Protein AF-A0A9C9MJB9-F1 (afdb_monomer)

Nearest PDB structures (foldseek):
  3gqq-assembly5_E  TM=4.367E-01  e=3.883E-01  Homo sapiens
  8gtz-assembly1_A  TM=4.668E-01  e=7.835E+00  Zymomonas mobilis
  5gpo-assembly1_A  TM=2.606E-01  e=2.122E+00  Pseudomonas aeruginosa

Mean predicted aligned error: 15.24 Å

Structure (mmCIF, N/CA/C/O backbone):
data_AF-A0A9C9MJB9-F1
#
_entry.id   AF-A0A9C9MJB9-F1
#
loop_
_atom_site.group_PDB
_atom_site.id
_atom_site.type_symbol
_atom_site.label_atom_id
_atom_site.label_alt_id
_atom_site.label_comp_id
_atom_site.label_asym_id
_atom_site.label_entity_id
_atom_site.label_seq_id
_atom_site.pdbx_PDB_ins_code
_atom_site.Cartn_x
_atom_site.Cartn_y
_atom_site.Cartn_z
_atom_site.occupancy
_atom_site.B_iso_or_equiv
_atom_site.auth_seq_id
_atom_site.auth_comp_id
_atom_site.auth_asym_id
_atom_site.auth_atom_id
_atom_site.pdbx_PDB_model_num
ATOM 1 N N . MET A 1 1 ? 3.124 -23.466 -9.775 1.00 37.53 1 MET A N 1
ATOM 2 C CA . MET A 1 1 ? 4.541 -23.044 -9.776 1.00 37.53 1 MET A CA 1
ATOM 3 C C . MET A 1 1 ? 4.712 -21.999 -10.875 1.00 37.53 1 MET A C 1
ATOM 5 O O . MET A 1 1 ? 4.732 -22.360 -12.044 1.00 37.53 1 MET A O 1
ATOM 9 N N . LYS A 1 2 ? 4.670 -20.703 -10.538 1.00 37.75 2 LYS A N 1
ATOM 10 C CA . LYS A 1 2 ? 4.909 -19.629 -11.516 1.00 37.75 2 LYS A CA 1
ATOM 11 C C . LYS A 1 2 ? 6.409 -19.614 -11.786 1.00 37.75 2 LYS A C 1
ATOM 13 O O . LYS A 1 2 ? 7.174 -19.191 -10.932 1.00 37.75 2 LYS A O 1
ATOM 18 N N . THR A 1 3 ? 6.837 -20.148 -12.922 1.00 45.84 3 THR A N 1
ATOM 19 C CA . THR A 1 3 ? 8.233 -20.047 -13.342 1.00 45.84 3 THR A CA 1
ATOM 20 C C . THR A 1 3 ? 8.538 -18.566 -13.549 1.00 45.84 3 THR A C 1
ATOM 22 O O . THR A 1 3 ? 7.922 -17.932 -14.407 1.00 45.84 3 THR A O 1
ATOM 25 N N . ASP A 1 4 ? 9.419 -18.006 -12.719 1.00 56.59 4 ASP A N 1
ATOM 26 C CA . ASP A 1 4 ? 9.826 -16.601 -12.773 1.00 56.59 4 ASP A CA 1
ATOM 27 C C . ASP A 1 4 ? 10.371 -16.281 -14.168 1.00 56.59 4 ASP A C 1
ATOM 29 O O . ASP A 1 4 ? 11.506 -16.625 -14.514 1.00 56.59 4 ASP A O 1
ATOM 33 N N . LYS A 1 5 ? 9.544 -15.634 -14.997 1.00 51.12 5 LYS A N 1
ATOM 34 C CA . LYS A 1 5 ? 9.889 -15.245 -16.375 1.00 51.12 5 LYS A CA 1
ATOM 35 C C . LYS A 1 5 ? 11.179 -14.416 -16.404 1.00 51.12 5 LYS A C 1
ATOM 37 O O . LYS A 1 5 ? 11.977 -14.541 -17.325 1.00 51.12 5 LYS A O 1
ATOM 42 N N . THR A 1 6 ? 11.430 -13.654 -15.347 1.00 54.72 6 THR A N 1
ATOM 43 C CA . THR A 1 6 ? 12.647 -12.880 -15.072 1.00 54.72 6 THR A CA 1
ATOM 44 C C . THR A 1 6 ? 13.903 -13.740 -14.928 1.00 54.72 6 THR A C 1
ATOM 46 O O . THR A 1 6 ? 14.958 -13.362 -15.438 1.00 54.72 6 THR A O 1
ATOM 49 N N . ASN A 1 7 ? 13.820 -14.908 -14.287 1.00 55.25 7 ASN A N 1
ATOM 50 C CA . ASN A 1 7 ? 14.960 -15.823 -14.172 1.00 55.25 7 ASN A CA 1
ATOM 51 C C . ASN A 1 7 ? 15.274 -16.496 -15.511 1.00 55.25 7 ASN A C 1
ATOM 53 O O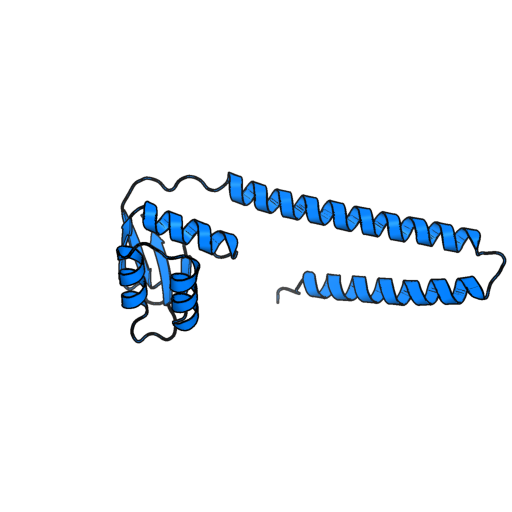 . ASN A 1 7 ? 16.444 -16.614 -15.873 1.00 55.25 7 ASN A O 1
ATOM 57 N N . ILE A 1 8 ? 14.245 -16.842 -16.289 1.00 57.00 8 ILE A N 1
ATOM 58 C CA . ILE A 1 8 ? 14.418 -17.356 -17.655 1.00 57.00 8 ILE A CA 1
ATOM 59 C C . ILE A 1 8 ? 15.091 -16.296 -18.544 1.00 57.00 8 ILE A C 1
ATOM 61 O O . ILE A 1 8 ? 16.043 -16.613 -19.252 1.00 57.00 8 ILE A O 1
ATOM 65 N N . LEU A 1 9 ? 14.682 -15.024 -18.448 1.00 51.84 9 LEU A N 1
ATOM 66 C CA . LEU A 1 9 ? 15.311 -13.922 -19.190 1.00 51.84 9 LEU A CA 1
ATOM 67 C C . LEU A 1 9 ? 16.786 -13.702 -18.818 1.00 51.84 9 LEU A C 1
ATOM 69 O O . LEU A 1 9 ? 17.617 -13.506 -19.703 1.00 51.84 9 LEU A O 1
ATOM 73 N N . LYS A 1 10 ? 17.134 -13.760 -17.526 1.00 57.31 10 LYS A N 1
ATOM 74 C CA . LYS A 1 10 ? 18.532 -13.633 -17.071 1.00 57.31 10 LYS A CA 1
ATOM 75 C C . LYS A 1 10 ? 19.407 -14.775 -17.587 1.00 57.31 10 LYS A C 1
ATOM 77 O O . LYS A 1 10 ? 20.565 -14.547 -17.931 1.00 57.31 10 LYS A O 1
ATOM 82 N N . ILE A 1 11 ? 18.860 -15.989 -17.652 1.00 62.53 11 ILE A N 1
ATOM 83 C CA . ILE A 1 11 ? 19.557 -17.150 -18.216 1.00 62.53 11 ILE A CA 1
ATOM 84 C C . ILE A 1 11 ? 19.774 -16.951 -19.718 1.00 62.53 11 ILE A C 1
ATOM 86 O O . ILE A 1 11 ? 20.902 -17.109 -20.175 1.00 62.53 11 ILE A O 1
ATOM 90 N N . ILE A 1 12 ? 18.746 -16.529 -20.462 1.00 61.94 12 ILE A N 1
ATOM 91 C CA . ILE A 1 12 ? 18.859 -16.254 -21.902 1.00 61.94 12 ILE A CA 1
ATOM 92 C C . ILE A 1 12 ? 19.932 -15.188 -22.161 1.00 61.94 12 ILE A C 1
ATOM 94 O O . ILE A 1 12 ? 20.835 -15.431 -22.950 1.00 61.94 12 ILE A O 1
ATOM 98 N N . SER A 1 13 ? 19.919 -14.069 -21.431 1.00 59.22 13 SER A N 1
ATOM 99 C CA . SER A 1 13 ? 20.926 -13.005 -21.566 1.00 59.22 13 SER A CA 1
ATOM 100 C C . SER A 1 13 ? 22.362 -13.492 -21.300 1.00 59.22 13 SER A C 1
ATOM 102 O O . SER A 1 13 ? 23.274 -13.199 -22.075 1.00 59.22 13 SER A O 1
ATOM 104 N N . ARG A 1 14 ? 22.579 -14.300 -20.250 1.00 65.69 14 ARG A N 1
ATOM 105 C CA . ARG A 1 14 ? 23.904 -14.873 -19.940 1.00 65.69 14 ARG A CA 1
ATOM 106 C C . ARG A 1 14 ? 24.379 -15.866 -20.998 1.00 65.69 14 ARG A C 1
ATOM 108 O O . ARG A 1 14 ? 25.564 -15.878 -21.325 1.00 65.69 14 ARG A O 1
ATOM 115 N N . VAL A 1 15 ? 23.472 -16.678 -21.539 1.00 62.50 15 VAL A N 1
ATOM 116 C CA . VAL A 1 15 ? 23.779 -17.624 -22.620 1.00 62.50 15 VAL A CA 1
ATOM 117 C C . VAL A 1 15 ? 24.103 -16.870 -23.913 1.00 62.50 15 VAL A C 1
ATOM 119 O O . VAL A 1 15 ? 25.100 -17.196 -24.553 1.00 62.50 15 VAL A O 1
ATOM 122 N N . SER A 1 16 ? 23.354 -15.814 -24.247 1.00 61.25 16 SER A N 1
ATOM 123 C CA . SER A 1 16 ? 23.626 -14.943 -25.400 1.00 61.25 16 SER A CA 1
ATOM 124 C C . SER A 1 16 ? 24.994 -14.262 -25.298 1.00 61.25 16 SER A C 1
ATOM 126 O O . SER A 1 16 ? 25.742 -14.233 -26.274 1.00 61.25 16 SER A O 1
ATOM 128 N N . PHE A 1 17 ? 25.372 -13.785 -24.107 1.00 62.69 17 PHE A N 1
ATOM 129 C CA . PHE A 1 17 ? 26.684 -13.174 -23.870 1.00 62.69 17 PHE A CA 1
ATOM 130 C C . PHE A 1 17 ? 27.840 -14.192 -23.919 1.00 62.69 17 PHE A C 1
ATOM 132 O O . PHE A 1 17 ? 28.917 -13.898 -24.435 1.00 62.69 17 PHE A O 1
ATOM 139 N N . GLY A 1 18 ? 27.622 -15.420 -23.438 1.00 64.88 18 GLY A N 1
ATOM 140 C CA . GLY A 1 18 ? 28.592 -16.510 -23.588 1.00 64.88 18 GLY A CA 1
ATOM 141 C C . GLY A 1 18 ? 28.807 -16.905 -25.054 1.00 64.88 18 GLY A C 1
ATOM 142 O O . GLY A 1 18 ? 29.947 -17.065 -25.492 1.00 64.88 18 GLY A O 1
ATOM 143 N N . LEU A 1 19 ? 27.722 -16.988 -25.833 1.00 63.00 19 LEU A N 1
ATOM 144 C CA . LEU A 1 19 ? 27.779 -17.249 -27.275 1.00 63.00 19 LEU A CA 1
ATOM 145 C C . LEU A 1 19 ? 28.515 -16.127 -28.025 1.00 63.00 19 LEU A C 1
ATOM 147 O O . LEU A 1 19 ? 29.293 -16.401 -28.934 1.00 63.00 19 LEU A O 1
ATOM 151 N N . PHE A 1 20 ? 28.315 -14.875 -27.610 1.00 61.59 20 PHE A N 1
ATOM 152 C CA . PHE A 1 20 ? 28.969 -13.688 -28.164 1.00 61.59 20 PHE A CA 1
ATOM 153 C C . PHE A 1 20 ? 30.498 -13.738 -28.045 1.00 61.59 20 PHE A C 1
ATOM 155 O O . PHE A 1 20 ? 31.203 -13.492 -29.026 1.00 61.59 20 PHE A O 1
ATOM 162 N N . ILE A 1 21 ? 31.027 -14.122 -26.877 1.00 64.94 21 ILE A N 1
ATOM 163 C CA . ILE A 1 21 ? 32.478 -14.286 -26.689 1.00 64.94 21 ILE A CA 1
ATOM 164 C C . ILE A 1 21 ? 33.009 -15.413 -27.584 1.00 64.94 21 ILE A C 1
ATOM 166 O O . ILE A 1 21 ? 34.057 -15.265 -28.212 1.00 64.94 21 ILE A O 1
ATOM 170 N N . LEU A 1 22 ? 32.268 -16.517 -27.702 1.00 62.66 22 LEU A N 1
ATOM 171 C CA . LEU A 1 22 ? 32.671 -17.665 -28.516 1.00 62.66 22 LEU A CA 1
ATOM 172 C C . LEU A 1 22 ? 32.729 -17.328 -30.019 1.00 62.66 22 LEU A C 1
ATOM 174 O O . LEU A 1 22 ? 33.653 -17.756 -30.715 1.00 62.66 22 LEU A O 1
ATOM 178 N N . VAL A 1 23 ? 31.785 -16.516 -30.507 1.00 63.41 23 VAL A N 1
ATOM 179 C CA . VAL A 1 23 ? 31.730 -16.000 -31.888 1.00 63.41 23 VAL A CA 1
ATOM 180 C C . VAL A 1 23 ? 32.887 -15.034 -32.176 1.00 63.41 23 VAL A C 1
ATOM 182 O O . VAL A 1 23 ? 33.518 -15.127 -33.228 1.00 63.41 23 VAL A O 1
ATOM 185 N N . LEU A 1 24 ? 33.234 -14.150 -31.234 1.00 59.09 24 LEU A N 1
ATOM 186 C CA . LEU A 1 24 ? 34.376 -13.236 -31.382 1.00 59.09 24 LEU A CA 1
ATOM 187 C C . LEU A 1 24 ? 35.717 -13.979 -31.449 1.00 59.09 24 LEU A C 1
ATOM 189 O O . LEU A 1 24 ? 36.564 -13.655 -32.284 1.00 59.09 24 LEU A O 1
ATOM 193 N N . VAL A 1 25 ? 35.899 -15.003 -30.611 1.00 64.00 25 VAL A N 1
ATOM 194 C CA . VAL A 1 25 ? 37.118 -15.829 -30.610 1.00 64.00 25 VAL A CA 1
ATOM 195 C C . VAL A 1 25 ? 37.236 -16.644 -31.904 1.00 64.00 25 VAL A C 1
ATOM 197 O O . VAL A 1 25 ? 38.328 -16.759 -32.456 1.00 64.00 25 VAL A O 1
ATOM 200 N N . SER A 1 26 ? 36.128 -17.158 -32.444 1.00 56.44 26 SER A N 1
ATOM 201 C CA . SER A 1 26 ? 36.132 -17.932 -33.698 1.00 56.44 26 SER A CA 1
ATOM 202 C C . SER A 1 26 ? 36.297 -17.062 -34.956 1.00 56.44 26 SER A C 1
ATOM 204 O O . SER A 1 26 ? 36.970 -17.483 -35.902 1.00 56.44 26 SER A O 1
ATOM 206 N N . ALA A 1 27 ? 35.811 -15.816 -34.950 1.00 56.28 27 ALA A N 1
ATOM 207 C CA . ALA A 1 27 ? 36.038 -14.840 -36.024 1.00 56.28 27 ALA A CA 1
ATOM 208 C C . ALA A 1 27 ? 37.513 -14.413 -36.177 1.00 56.28 27 ALA A C 1
ATOM 210 O O . ALA A 1 27 ? 37.946 -14.041 -37.272 1.00 56.28 27 ALA A O 1
ATOM 211 N N . ALA A 1 28 ? 38.310 -14.493 -35.106 1.00 58.59 28 ALA A N 1
ATOM 212 C CA . ALA A 1 28 ? 39.744 -14.206 -35.153 1.00 58.59 28 ALA A CA 1
ATOM 213 C C . ALA A 1 28 ? 40.550 -15.295 -35.893 1.00 58.59 28 ALA A C 1
ATOM 215 O O . ALA A 1 28 ? 41.617 -14.999 -36.433 1.00 58.59 28 ALA A O 1
ATOM 216 N N . VAL A 1 29 ? 40.029 -16.528 -35.958 1.00 59.16 29 VAL A N 1
ATOM 217 C CA . VAL A 1 29 ? 40.761 -17.722 -36.418 1.00 59.16 29 VAL A CA 1
ATOM 218 C C . VAL 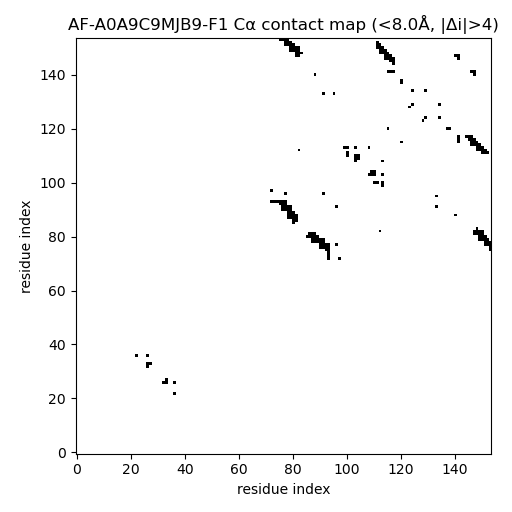A 1 29 ? 40.429 -18.113 -37.870 1.00 59.16 29 VAL A C 1
ATOM 220 O O . VAL A 1 29 ? 41.263 -18.725 -38.532 1.00 59.16 29 VAL A O 1
ATOM 223 N N . ILE A 1 30 ? 39.261 -17.73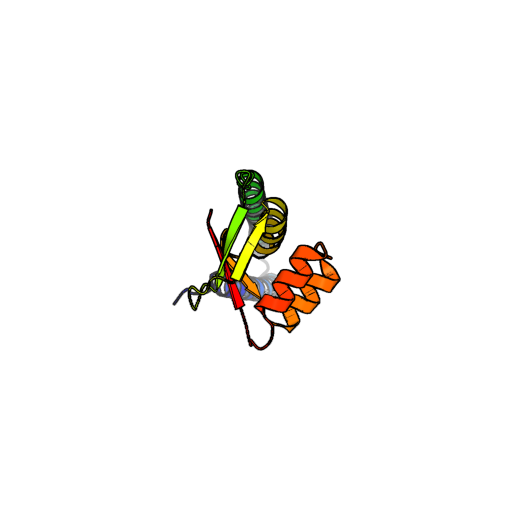1 -38.413 1.00 58.44 30 ILE A N 1
ATOM 224 C CA . ILE A 1 30 ? 38.791 -18.185 -39.741 1.00 58.44 30 ILE A CA 1
ATOM 225 C C . ILE A 1 30 ? 38.605 -16.990 -40.709 1.00 58.44 30 ILE A C 1
ATOM 227 O O . ILE A 1 30 ? 37.608 -16.272 -40.622 1.00 58.44 30 ILE A O 1
ATOM 231 N N . PRO A 1 31 ? 39.542 -16.739 -41.651 1.00 55.03 31 PRO A N 1
ATOM 232 C CA . PRO A 1 31 ? 39.552 -15.525 -42.474 1.00 55.03 31 PRO A CA 1
ATOM 233 C C . PRO A 1 31 ? 38.433 -15.356 -43.526 1.00 55.03 31 PRO A C 1
ATOM 235 O O . PRO A 1 31 ? 37.993 -14.217 -43.675 1.00 55.03 31 PRO A O 1
ATOM 238 N N . PRO A 1 32 ? 37.912 -16.382 -44.236 1.00 57.16 32 PRO A N 1
ATOM 239 C CA . PRO A 1 32 ? 36.962 -16.137 -45.331 1.00 57.16 32 PRO A CA 1
ATOM 240 C C . PRO A 1 32 ? 35.526 -15.812 -44.879 1.00 57.16 32 PRO A C 1
ATOM 242 O O . PRO A 1 32 ? 34.684 -15.532 -45.723 1.00 57.16 32 PRO A O 1
ATOM 245 N N . GLN A 1 33 ? 35.218 -15.847 -43.575 1.00 59.66 33 GLN A N 1
ATOM 246 C CA . GLN A 1 33 ? 33.855 -15.627 -43.054 1.00 59.66 33 GLN A CA 1
ATOM 247 C C . GLN A 1 33 ? 33.720 -14.397 -42.144 1.00 59.66 33 GLN A C 1
ATOM 249 O O . GLN A 1 33 ? 32.660 -14.174 -41.555 1.00 59.66 33 GLN A O 1
ATOM 254 N N . LYS A 1 34 ? 34.772 -13.575 -42.039 1.00 61.44 34 LYS A N 1
ATOM 255 C CA . LYS A 1 34 ? 34.808 -12.403 -41.149 1.00 61.44 34 LYS A CA 1
ATOM 256 C C . LYS A 1 34 ? 33.674 -11.413 -41.421 1.00 61.44 34 LYS A C 1
ATOM 258 O O . LYS A 1 34 ? 33.064 -10.930 -40.476 1.00 61.44 34 LYS A O 1
ATOM 263 N N . GLU A 1 35 ? 33.344 -11.163 -42.686 1.00 65.31 35 GLU A N 1
ATOM 264 C CA . GLU A 1 35 ? 32.267 -10.234 -43.055 1.00 65.31 35 GLU A CA 1
ATOM 265 C C . GLU A 1 35 ? 30.883 -10.742 -42.631 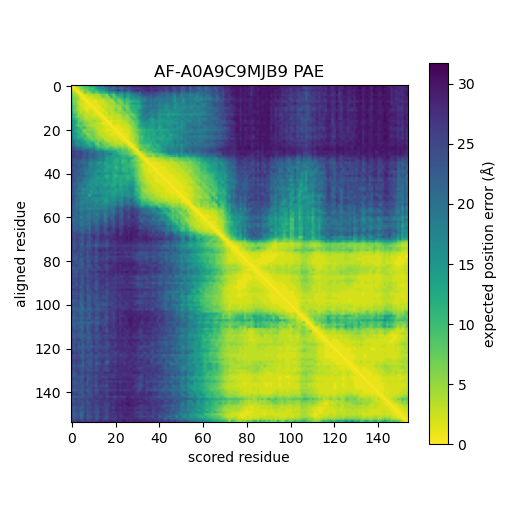1.00 65.31 35 GLU A C 1
ATOM 267 O O . GLU A 1 35 ? 30.092 -9.982 -42.074 1.00 65.31 35 GLU A O 1
ATOM 272 N N . LEU A 1 36 ? 30.611 -12.040 -42.805 1.00 66.94 36 LEU A N 1
ATOM 273 C CA . LEU A 1 36 ? 29.346 -12.658 -42.397 1.00 66.94 36 LEU A CA 1
ATOM 274 C C . LEU A 1 36 ? 29.181 -12.647 -40.867 1.00 66.94 36 LEU A C 1
ATOM 276 O O . LEU A 1 36 ? 28.099 -12.356 -40.358 1.00 66.94 36 LEU A O 1
ATOM 280 N N . LEU A 1 37 ? 30.267 -12.914 -40.134 1.00 63.81 37 LEU A N 1
ATOM 281 C CA . LEU A 1 37 ? 30.302 -12.874 -38.669 1.00 63.81 37 LEU A CA 1
ATOM 282 C C . LEU A 1 37 ? 30.082 -11.456 -38.124 1.00 63.81 37 LEU A C 1
ATOM 284 O O . LEU A 1 37 ? 29.320 -11.282 -37.174 1.00 63.81 37 LEU A O 1
ATOM 288 N N . ILE A 1 38 ? 30.685 -10.441 -38.750 1.00 70.38 38 ILE A N 1
ATOM 289 C CA . ILE A 1 38 ? 30.473 -9.029 -38.394 1.00 70.38 38 ILE A CA 1
ATOM 290 C C . ILE A 1 38 ? 29.024 -8.608 -38.674 1.00 70.38 38 ILE A C 1
ATOM 292 O O . ILE A 1 38 ? 28.417 -7.907 -37.867 1.00 70.38 38 ILE A O 1
ATOM 296 N N . LEU A 1 39 ? 28.431 -9.059 -39.781 1.00 69.12 39 LEU A N 1
ATOM 297 C CA . LEU A 1 39 ? 27.051 -8.711 -40.121 1.00 69.12 39 LEU A CA 1
ATOM 298 C C . LEU A 1 39 ? 26.041 -9.330 -39.138 1.00 69.12 39 LEU A C 1
ATOM 300 O O . LEU A 1 39 ? 25.125 -8.646 -38.678 1.00 69.12 39 LEU A O 1
ATOM 304 N N . LEU A 1 40 ? 26.245 -10.598 -38.760 1.00 70.31 40 LEU A N 1
ATOM 305 C CA . LEU A 1 40 ? 25.449 -11.282 -37.733 1.00 70.31 40 LEU A CA 1
ATOM 306 C C . LEU A 1 40 ? 25.599 -10.619 -36.358 1.00 70.31 40 LEU A C 1
ATOM 308 O O . LEU A 1 40 ? 24.615 -10.473 -35.634 1.0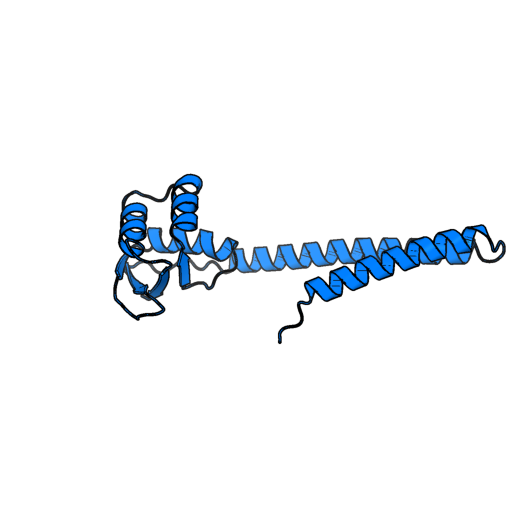0 70.31 40 LEU A O 1
ATOM 312 N N . PHE A 1 41 ? 26.807 -10.167 -36.023 1.00 68.12 41 PHE A N 1
ATOM 313 C CA . PHE A 1 41 ? 27.075 -9.403 -34.808 1.00 68.12 41 PHE A CA 1
ATOM 314 C C . PHE A 1 41 ? 26.293 -8.085 -34.781 1.00 68.12 41 PHE A C 1
ATOM 316 O O . PHE A 1 41 ? 25.592 -7.804 -33.809 1.00 68.12 41 PHE A O 1
ATOM 323 N N . CYS A 1 42 ? 26.358 -7.298 -35.858 1.00 70.31 42 CYS A N 1
ATOM 324 C CA . CYS A 1 42 ? 25.623 -6.038 -35.957 1.00 70.31 42 CYS A CA 1
ATOM 325 C C . CYS A 1 42 ? 24.109 -6.261 -35.834 1.00 70.31 42 CYS A C 1
ATOM 327 O O . CYS A 1 42 ? 23.443 -5.533 -35.101 1.00 70.31 42 CYS A O 1
ATOM 329 N N . ALA A 1 43 ? 23.571 -7.297 -36.484 1.00 72.81 43 ALA A N 1
ATOM 330 C CA . ALA A 1 43 ? 22.160 -7.660 -36.372 1.00 72.81 43 ALA A CA 1
ATOM 331 C C . ALA A 1 43 ? 21.758 -8.052 -34.938 1.00 72.81 43 ALA A C 1
ATOM 333 O O . ALA A 1 43 ? 20.717 -7.598 -34.463 1.00 72.81 43 ALA A O 1
ATOM 334 N N . ALA A 1 44 ? 22.581 -8.833 -34.228 1.00 72.75 44 ALA A N 1
ATOM 335 C CA . ALA A 1 44 ? 22.315 -9.219 -32.841 1.00 72.75 44 ALA A CA 1
ATOM 336 C C . ALA A 1 44 ? 22.314 -8.007 -31.894 1.00 72.75 44 ALA A C 1
ATOM 338 O O . ALA A 1 44 ? 21.401 -7.862 -31.085 1.00 72.75 44 ALA A O 1
ATOM 339 N N . VAL A 1 45 ? 23.278 -7.092 -32.042 1.00 72.06 45 VAL A N 1
ATOM 340 C CA . VAL A 1 45 ? 23.350 -5.863 -31.232 1.00 72.06 45 VAL A CA 1
ATOM 341 C C . VAL A 1 45 ? 22.152 -4.948 -31.499 1.00 72.06 45 VAL A C 1
ATOM 343 O O . VAL A 1 45 ? 21.533 -4.456 -30.557 1.00 72.06 45 VAL A O 1
ATOM 346 N N . ILE A 1 46 ? 21.779 -4.746 -32.767 1.00 73.94 46 ILE A N 1
ATOM 347 C CA . ILE A 1 46 ? 20.602 -3.942 -33.135 1.00 73.94 46 ILE A CA 1
ATOM 348 C C . ILE A 1 46 ? 19.322 -4.566 -32.565 1.00 73.94 46 ILE A C 1
ATOM 350 O O . ILE A 1 46 ? 18.471 -3.847 -32.040 1.00 73.94 46 ILE A O 1
ATOM 354 N N . PHE A 1 47 ? 19.194 -5.893 -32.627 1.00 74.19 47 PHE A N 1
ATOM 355 C CA . PHE A 1 47 ? 18.054 -6.609 -32.063 1.00 74.19 47 PHE A CA 1
ATOM 356 C C . PHE A 1 47 ? 17.977 -6.457 -30.537 1.00 74.19 47 PHE A C 1
ATOM 358 O O . PHE A 1 47 ? 16.898 -6.180 -30.017 1.00 74.19 47 PHE A O 1
ATOM 365 N N . GLU A 1 48 ? 19.103 -6.551 -29.824 1.00 69.75 48 GLU A N 1
ATOM 366 C CA . GLU A 1 48 ? 19.173 -6.356 -28.369 1.00 69.75 48 GLU A CA 1
ATOM 367 C C . GLU A 1 48 ? 18.772 -4.921 -27.970 1.00 69.75 48 GLU A C 1
ATOM 369 O O . GLU A 1 48 ? 17.984 -4.726 -27.043 1.00 69.75 48 GLU A O 1
ATOM 374 N N . ILE A 1 49 ? 19.246 -3.907 -28.707 1.00 70.12 49 ILE A N 1
ATOM 375 C CA . ILE A 1 49 ? 18.905 -2.491 -28.474 1.00 70.12 49 ILE A CA 1
ATOM 376 C C . ILE A 1 49 ? 17.416 -2.233 -28.733 1.00 70.12 49 ILE A C 1
ATOM 378 O O . ILE A 1 49 ? 16.749 -1.563 -27.936 1.00 70.12 49 ILE A O 1
ATOM 382 N N . LEU A 1 50 ? 16.873 -2.774 -29.829 1.00 68.81 50 LEU A N 1
ATOM 383 C CA . LEU A 1 50 ? 15.445 -2.682 -30.141 1.00 68.81 50 LEU A CA 1
ATOM 384 C C . LEU A 1 50 ? 14.607 -3.386 -29.076 1.00 68.81 50 LEU A C 1
ATOM 386 O O . LEU A 1 50 ? 13.598 -2.837 -28.638 1.00 68.81 50 LEU A O 1
ATOM 390 N N . TYR A 1 51 ? 15.033 -4.563 -28.622 1.00 70.56 51 TYR A N 1
ATOM 391 C CA . TYR A 1 51 ? 14.357 -5.305 -27.567 1.00 70.56 51 TYR A CA 1
ATOM 392 C C . TYR A 1 51 ? 14.323 -4.520 -26.250 1.00 70.56 51 TYR A C 1
ATOM 394 O O . TYR A 1 51 ? 13.240 -4.345 -25.695 1.00 70.56 51 TYR A O 1
ATOM 402 N N . GLN A 1 52 ? 15.461 -3.981 -25.796 1.00 63.31 52 GLN A N 1
ATOM 403 C CA . GLN A 1 52 ? 15.537 -3.153 -24.584 1.00 63.31 52 GLN A CA 1
ATOM 404 C C . GLN A 1 52 ? 14.684 -1.880 -24.691 1.00 63.31 52 GLN A C 1
ATOM 406 O O . GLN A 1 52 ? 13.997 -1.495 -23.743 1.00 63.31 52 GLN A O 1
ATOM 411 N N . SER A 1 53 ? 14.673 -1.246 -25.865 1.00 65.94 53 SER A N 1
ATOM 412 C CA . SER A 1 53 ? 13.850 -0.059 -26.119 1.00 65.94 53 SER A CA 1
ATOM 413 C C . SER A 1 53 ? 12.355 -0.397 -26.084 1.00 65.94 53 SER A C 1
ATOM 415 O O . SER A 1 53 ? 11.565 0.312 -25.462 1.00 65.94 53 SER A O 1
ATOM 417 N N . LEU A 1 54 ? 11.951 -1.513 -26.695 1.00 65.94 54 LEU A N 1
ATOM 418 C CA . LEU A 1 54 ? 10.561 -1.974 -26.706 1.00 65.94 54 LEU A CA 1
ATOM 419 C C . LEU A 1 54 ? 10.091 -2.471 -25.332 1.00 65.94 54 LEU A C 1
ATOM 421 O O . LEU A 1 54 ? 8.930 -2.244 -24.981 1.00 65.94 54 LEU A O 1
ATOM 425 N N . SER A 1 55 ? 10.955 -3.117 -24.543 1.00 64.50 55 SER A N 1
ATOM 426 C CA . SER A 1 55 ? 10.633 -3.506 -23.166 1.00 64.50 55 SER A CA 1
ATOM 427 C C . SER A 1 55 ? 10.458 -2.282 -22.270 1.00 64.50 55 SER A C 1
ATOM 429 O O . SER A 1 55 ? 9.461 -2.208 -21.556 1.00 64.50 55 SER A O 1
ATOM 431 N N . GLY A 1 56 ? 11.335 -1.279 -22.391 1.00 63.28 56 GLY A N 1
ATOM 432 C CA . GLY A 1 56 ? 11.203 -0.017 -21.657 1.00 63.28 56 GLY A CA 1
ATOM 433 C C . GLY A 1 56 ? 9.925 0.749 -22.018 1.00 63.28 56 GLY A C 1
ATOM 434 O O . GLY A 1 56 ? 9.250 1.283 -21.140 1.00 63.28 56 GLY A O 1
ATOM 435 N N . ILE A 1 57 ? 9.522 0.747 -23.296 1.00 61.59 57 ILE A N 1
ATOM 436 C CA . ILE A 1 57 ? 8.251 1.349 -23.739 1.00 61.59 57 ILE A CA 1
ATOM 437 C C . ILE A 1 57 ? 7.044 0.586 -23.175 1.00 61.59 57 ILE A C 1
ATOM 439 O O . ILE A 1 57 ? 6.058 1.216 -22.788 1.00 61.59 57 ILE A O 1
ATOM 443 N N . LYS A 1 58 ? 7.092 -0.752 -23.115 1.00 61.66 58 LYS A N 1
ATOM 444 C CA . LYS A 1 58 ? 6.020 -1.557 -22.503 1.00 61.66 58 LYS A CA 1
ATOM 445 C C . LYS A 1 58 ? 5.876 -1.264 -21.014 1.00 61.66 58 LYS A C 1
ATOM 447 O O . LYS A 1 58 ? 4.761 -0.993 -20.579 1.00 61.66 58 LYS A O 1
ATOM 452 N N . GLU A 1 59 ? 6.979 -1.239 -20.272 1.00 61.00 59 GLU A N 1
ATOM 453 C CA . GLU A 1 59 ? 6.971 -0.892 -18.846 1.00 61.00 59 GLU A CA 1
ATOM 454 C C . GLU A 1 59 ? 6.460 0.535 -18.622 1.00 61.00 59 GLU A C 1
ATOM 456 O O . GLU A 1 59 ? 5.557 0.750 -17.815 1.00 61.00 59 GLU A O 1
ATOM 461 N N . ALA A 1 60 ? 6.938 1.509 -19.400 1.00 60.00 60 ALA A N 1
ATOM 462 C CA . ALA A 1 60 ? 6.468 2.890 -19.312 1.00 60.00 60 ALA A CA 1
ATOM 463 C C . ALA A 1 60 ? 4.968 3.019 -19.629 1.00 60.00 60 ALA A C 1
ATOM 465 O O . ALA A 1 60 ? 4.271 3.820 -19.004 1.00 60.00 60 ALA A O 1
ATOM 466 N N . ARG A 1 61 ? 4.447 2.226 -20.574 1.00 59.66 61 ARG A N 1
ATOM 467 C CA . ARG A 1 61 ? 3.022 2.213 -20.930 1.00 59.66 61 ARG A CA 1
ATOM 468 C C . ARG A 1 61 ? 2.168 1.544 -19.859 1.00 59.66 61 ARG A C 1
ATOM 470 O O . ARG A 1 61 ? 1.090 2.052 -19.581 1.00 59.66 61 ARG A O 1
ATOM 477 N N . GLU A 1 62 ? 2.635 0.464 -19.241 1.00 62.88 62 GLU A N 1
ATOM 478 C CA . GLU A 1 62 ? 1.952 -0.170 -18.106 1.00 62.88 62 GLU A CA 1
ATOM 479 C C . GLU A 1 62 ? 1.931 0.746 -16.880 1.00 62.88 62 GLU A C 1
ATOM 481 O O . GLU A 1 62 ? 0.884 0.902 -16.258 1.00 62.88 62 GLU A O 1
ATOM 486 N N . ILE A 1 63 ? 3.041 1.423 -16.576 1.00 62.06 63 ILE A N 1
ATOM 487 C CA . ILE A 1 63 ? 3.109 2.428 -15.505 1.00 62.06 63 ILE A CA 1
ATOM 488 C C . ILE A 1 63 ? 2.174 3.601 -15.813 1.00 62.06 63 ILE A C 1
ATOM 490 O O . ILE A 1 63 ? 1.465 4.070 -14.924 1.00 62.06 63 ILE A O 1
ATOM 494 N N . LYS A 1 64 ? 2.134 4.066 -17.068 1.00 59.34 64 LYS A N 1
ATOM 495 C CA . LYS A 1 64 ? 1.239 5.149 -17.495 1.00 59.34 64 LYS A CA 1
ATOM 496 C C . LYS A 1 64 ? -0.233 4.737 -17.436 1.00 59.34 64 LYS A C 1
ATOM 498 O O . LYS A 1 64 ? -1.031 5.516 -16.940 1.00 59.34 64 LYS A O 1
ATOM 503 N N . LEU A 1 65 ? -0.576 3.520 -17.856 1.00 60.22 65 LEU A N 1
ATOM 504 C CA . LEU A 1 65 ? -1.930 2.963 -17.749 1.00 60.22 65 LEU A CA 1
ATOM 505 C C . LEU A 1 65 ? -2.351 2.767 -16.289 1.00 60.22 65 LEU A C 1
ATOM 507 O O . LEU A 1 65 ? -3.473 3.109 -15.939 1.00 60.22 65 LEU A O 1
ATOM 511 N N . LYS A 1 66 ? -1.452 2.292 -15.415 1.00 58.78 66 LYS A N 1
ATOM 512 C CA . LYS A 1 66 ? -1.692 2.256 -13.963 1.00 58.78 66 LYS A CA 1
ATOM 513 C C . LYS A 1 66 ? -1.907 3.661 -13.395 1.00 58.78 66 LYS A C 1
ATOM 515 O O . LYS A 1 66 ? -2.812 3.853 -12.595 1.00 58.78 66 LYS A O 1
ATOM 520 N N . LYS A 1 67 ? -1.135 4.652 -13.861 1.00 57.25 67 LYS A N 1
ATOM 521 C CA . LYS A 1 67 ? -1.298 6.065 -13.485 1.00 57.25 67 LYS A CA 1
ATOM 522 C C . LYS A 1 67 ? -2.610 6.685 -13.965 1.00 57.25 67 LYS A C 1
ATOM 524 O O . LYS A 1 67 ? -3.229 7.433 -13.216 1.00 57.25 67 LYS A O 1
ATOM 529 N N . GLU A 1 68 ? -3.020 6.400 -15.197 1.00 55.25 68 GLU A N 1
ATOM 530 C CA . GLU A 1 68 ? -4.270 6.894 -15.790 1.00 55.25 68 GLU A CA 1
ATOM 531 C C . GLU A 1 68 ? -5.503 6.200 -15.188 1.00 55.25 68 GLU A C 1
ATOM 533 O O . GLU A 1 68 ? -6.557 6.824 -15.089 1.00 55.25 68 GLU A O 1
ATOM 538 N N . ASN A 1 69 ? -5.357 4.965 -14.696 1.00 52.91 69 ASN A N 1
ATOM 539 C CA . ASN A 1 69 ? -6.409 4.216 -14.005 1.00 52.91 69 ASN A CA 1
ATOM 540 C C . ASN A 1 69 ? -6.525 4.511 -12.502 1.00 52.91 69 ASN A C 1
ATOM 542 O O . ASN A 1 69 ? -7.342 3.877 -11.837 1.00 52.91 69 ASN A O 1
ATOM 546 N N . TYR A 1 70 ? -5.789 5.481 -11.944 1.00 61.88 70 TYR A N 1
ATOM 547 C CA . TYR A 1 70 ? -6.094 5.980 -10.600 1.00 61.88 70 TYR A CA 1
ATOM 548 C C . TYR A 1 70 ? -7.395 6.792 -10.639 1.00 61.88 70 TYR A C 1
ATOM 550 O O . TYR A 1 70 ? -7.389 8.025 -10.584 1.00 61.88 70 TYR A O 1
ATOM 558 N N . SER A 1 71 ? -8.539 6.111 -10.732 1.00 63.22 71 SER A N 1
ATOM 559 C CA . SER A 1 71 ? -9.825 6.748 -10.494 1.00 63.22 71 SER A CA 1
ATOM 560 C C . SER A 1 71 ? -9.785 7.362 -9.098 1.00 63.22 71 SER A C 1
ATOM 562 O O . SER A 1 71 ? -9.378 6.717 -8.120 1.00 63.22 71 SER A O 1
ATOM 564 N N . LYS A 1 72 ? -10.158 8.641 -8.999 1.00 70.38 72 LYS A N 1
ATOM 565 C CA . LYS A 1 72 ? -10.342 9.291 -7.699 1.00 70.38 72 LYS A CA 1
ATOM 566 C C . LYS A 1 72 ? -11.265 8.406 -6.867 1.00 70.38 72 LYS A C 1
ATOM 568 O O . LYS A 1 72 ? -12.300 7.972 -7.373 1.00 70.38 72 LYS A O 1
ATOM 573 N N . LEU A 1 73 ? -10.860 8.109 -5.635 1.00 81.62 73 LEU A N 1
ATOM 574 C CA . LEU A 1 73 ? -11.740 7.415 -4.705 1.00 81.62 73 LEU A CA 1
ATOM 575 C C . LEU A 1 73 ? -13.014 8.253 -4.526 1.00 81.62 73 LEU A C 1
ATOM 577 O O . LEU A 1 73 ? -12.909 9.485 -4.445 1.00 81.62 73 LEU A O 1
ATOM 581 N N . PRO A 1 74 ? -14.206 7.634 -4.501 1.00 84.12 74 PRO A N 1
ATOM 582 C CA . PRO A 1 74 ? -15.415 8.354 -4.140 1.00 84.12 74 PRO A CA 1
ATOM 583 C C . PRO A 1 74 ? -15.244 8.970 -2.747 1.00 84.12 74 PRO A C 1
ATOM 585 O O . PRO A 1 74 ? -14.636 8.373 -1.857 1.00 84.12 74 PRO A O 1
ATOM 588 N N . ALA A 1 75 ? -15.762 10.186 -2.577 1.00 86.6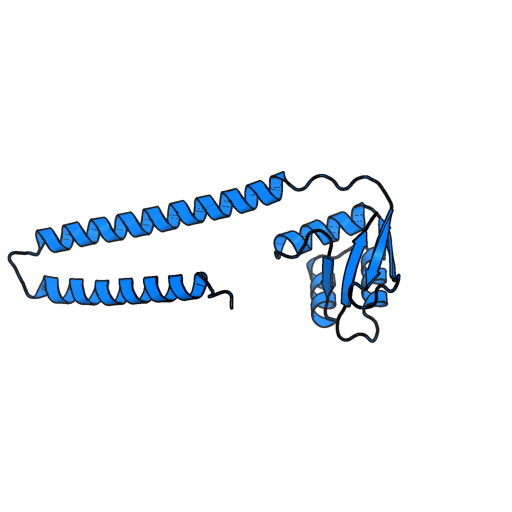2 75 ALA A N 1
ATOM 589 C CA . ALA A 1 75 ? -15.716 10.868 -1.293 1.00 86.62 75 ALA A CA 1
ATOM 590 C C . ALA A 1 75 ? -16.536 10.084 -0.260 1.00 86.62 75 ALA A C 1
ATOM 592 O O . ALA A 1 75 ? -17.678 9.703 -0.520 1.00 86.62 75 ALA A O 1
ATOM 593 N N . GLY A 1 76 ? -15.948 9.856 0.907 1.00 89.38 76 GLY A N 1
ATOM 594 C CA . GLY A 1 76 ? -16.558 9.079 1.972 1.00 89.38 76 GLY A CA 1
ATOM 595 C C . GLY A 1 76 ? -15.580 8.693 3.074 1.00 89.38 76 GLY A C 1
ATOM 596 O O . GLY A 1 76 ? -14.412 9.103 3.094 1.00 89.38 76 GLY A O 1
ATOM 597 N N . ILE A 1 77 ? -16.106 7.894 3.991 1.00 92.75 77 ILE A N 1
ATOM 598 C CA . ILE A 1 77 ? -15.361 7.253 5.064 1.00 92.75 77 ILE A CA 1
ATOM 599 C C . ILE A 1 77 ? -15.266 5.775 4.708 1.00 92.75 77 ILE A C 1
ATOM 601 O O . ILE A 1 77 ? -16.257 5.173 4.302 1.00 92.75 77 ILE A O 1
ATOM 605 N N . TYR A 1 78 ? -14.069 5.225 4.831 1.00 94.00 78 TYR A N 1
ATOM 606 C CA . TYR A 1 78 ? -13.771 3.844 4.503 1.00 94.00 78 TYR A CA 1
ATOM 607 C C . TYR A 1 78 ? -13.557 3.059 5.780 1.00 94.00 78 TYR A C 1
ATOM 609 O O . TYR A 1 78 ? -12.815 3.483 6.671 1.00 94.00 78 TYR A O 1
ATOM 617 N N . LYS A 1 79 ? -14.184 1.894 5.850 1.00 95.31 79 LYS A N 1
ATOM 618 C CA . LYS A 1 79 ? -14.038 0.974 6.963 1.00 95.31 79 LYS A CA 1
ATOM 619 C C . LYS A 1 79 ? -12.765 0.158 6.766 1.00 95.31 79 LYS A C 1
ATOM 621 O O . LYS A 1 79 ? -12.576 -0.475 5.729 1.00 95.31 79 LYS A O 1
ATOM 626 N N . ILE A 1 80 ? -11.909 0.162 7.782 1.00 95.38 80 ILE A N 1
ATOM 627 C CA . ILE A 1 80 ? -10.653 -0.580 7.803 1.00 95.38 80 ILE A CA 1
ATOM 628 C C . ILE A 1 80 ? -10.817 -1.824 8.666 1.00 95.38 80 ILE A C 1
ATOM 630 O O . ILE A 1 80 ? -11.234 -1.766 9.829 1.00 95.38 80 ILE A O 1
ATOM 634 N N . THR A 1 81 ? -10.470 -2.963 8.086 1.00 95.25 81 THR A N 1
ATOM 635 C CA . THR A 1 81 ? -10.501 -4.265 8.747 1.00 95.25 81 THR A CA 1
ATOM 636 C C . THR A 1 81 ? -9.154 -4.951 8.636 1.00 95.25 81 THR A C 1
ATOM 638 O O . THR A 1 81 ? -8.474 -4.827 7.624 1.00 95.25 81 THR A O 1
ATOM 641 N N . ASP A 1 82 ? -8.785 -5.715 9.653 1.00 93.44 82 ASP A N 1
ATOM 642 C CA . ASP A 1 82 ? -7.700 -6.683 9.555 1.00 93.44 82 ASP A CA 1
ATOM 643 C C . ASP A 1 82 ? -8.137 -7.781 8.578 1.00 93.44 82 ASP A C 1
ATOM 645 O O . ASP A 1 82 ? -9.153 -8.442 8.797 1.00 93.44 82 ASP A O 1
ATOM 649 N N . LYS A 1 83 ? -7.417 -7.949 7.471 1.00 90.75 83 LYS A N 1
ATOM 650 C CA . LYS A 1 83 ? -7.792 -8.875 6.397 1.00 90.75 83 LYS A CA 1
ATOM 651 C C . LYS A 1 83 ? -7.781 -10.333 6.857 1.00 90.75 83 LYS A C 1
ATOM 653 O O . LYS A 1 83 ? -8.607 -11.120 6.399 1.00 90.75 83 LYS A O 1
ATOM 658 N N . ASN A 1 84 ? -6.873 -10.685 7.768 1.00 90.19 84 ASN A N 1
ATOM 659 C CA . ASN A 1 84 ? -6.696 -12.058 8.234 1.00 90.19 84 ASN A CA 1
ATOM 660 C C . ASN A 1 84 ? -7.773 -12.448 9.246 1.00 90.19 84 ASN A C 1
ATOM 662 O O . ASN A 1 84 ? -8.312 -13.553 9.187 1.00 90.19 84 ASN A O 1
ATOM 666 N N . SER A 1 85 ? -8.095 -11.547 10.176 1.00 89.75 85 SER A N 1
ATOM 667 C CA . SER A 1 85 ? -9.071 -11.825 11.240 1.00 89.75 85 SER A CA 1
ATOM 668 C C . SER A 1 85 ? -10.484 -11.310 10.949 1.00 89.75 85 SER A C 1
ATOM 670 O O . SER A 1 85 ? -11.427 -11.681 11.647 1.00 89.75 85 SER A O 1
ATOM 672 N N . GLY A 1 86 ? -10.653 -10.437 9.955 1.00 90.06 86 GLY A N 1
ATOM 673 C CA . GLY A 1 86 ? -11.893 -9.695 9.710 1.00 90.06 86 GLY A CA 1
ATOM 674 C C . GLY A 1 86 ? -12.217 -8.665 10.800 1.00 90.06 86 GLY A C 1
ATOM 675 O O . GLY A 1 86 ? -13.301 -8.076 10.787 1.00 90.06 86 GLY A O 1
ATOM 676 N N . GLN A 1 87 ? -11.313 -8.451 11.763 1.00 93.62 87 GLN A N 1
ATOM 677 C CA . GLN A 1 87 ? -11.532 -7.548 12.885 1.00 93.62 87 GLN A CA 1
ATOM 678 C C . GLN A 1 87 ? -11.649 -6.107 12.388 1.00 93.62 87 GLN A C 1
ATOM 680 O O . GLN A 1 87 ? -10.818 -5.632 11.620 1.00 93.62 87 GLN A O 1
ATOM 685 N N . TYR A 1 88 ? -12.655 -5.384 12.873 1.00 94.38 88 TYR A N 1
ATOM 686 C CA . TYR A 1 88 ? -12.762 -3.950 12.636 1.00 94.38 88 TYR A CA 1
ATOM 687 C C . TYR A 1 88 ? -11.673 -3.185 13.399 1.00 94.38 88 TYR A C 1
ATOM 689 O O . TYR A 1 88 ? -11.535 -3.356 14.611 1.00 94.38 88 TYR A O 1
ATOM 697 N N . LEU A 1 89 ? -10.920 -2.349 12.682 1.00 93.75 89 LEU A N 1
ATOM 698 C CA . LEU A 1 89 ? -9.797 -1.575 13.222 1.00 93.75 89 LEU A CA 1
ATOM 699 C C . LEU A 1 89 ? -10.122 -0.084 13.346 1.00 93.75 89 LEU A C 1
ATOM 701 O O . LEU A 1 89 ? -9.563 0.596 14.202 1.00 93.75 89 LEU A O 1
ATOM 705 N N . GLY A 1 90 ? -11.036 0.417 12.515 1.00 94.44 90 GLY A N 1
ATOM 706 C CA . GLY A 1 90 ? -11.486 1.801 12.543 1.00 94.44 90 GLY A CA 1
ATOM 707 C C . GLY A 1 90 ? -11.873 2.310 11.162 1.00 94.44 90 GLY A C 1
ATOM 708 O O . GLY A 1 90 ? -12.046 1.542 10.216 1.00 94.44 90 GLY A O 1
ATOM 709 N N . GLU A 1 91 ? -11.989 3.622 11.054 1.00 95.69 91 GLU A N 1
ATOM 710 C CA . GLU A 1 91 ? -12.429 4.321 9.855 1.00 95.69 91 GLU A CA 1
ATOM 711 C C . GLU A 1 91 ? -11.347 5.300 9.396 1.00 95.69 91 GLU A C 1
ATOM 713 O O . GLU A 1 91 ? -10.689 5.935 10.219 1.00 95.69 91 GLU A O 1
ATOM 718 N N . LEU A 1 92 ? -11.164 5.426 8.081 1.00 95.19 92 LEU A N 1
ATOM 719 C CA . LEU A 1 92 ? -10.256 6.400 7.479 1.00 95.19 92 LEU A CA 1
ATOM 720 C C . LEU A 1 92 ? -10.992 7.265 6.459 1.00 95.19 92 LEU A C 1
ATOM 722 O O . LEU A 1 92 ? -11.861 6.805 5.716 1.00 95.19 92 LEU A O 1
ATOM 726 N N . SER A 1 93 ? -10.606 8.537 6.396 1.00 94.50 93 SER A N 1
ATOM 727 C CA . SER A 1 93 ? -11.081 9.450 5.363 1.00 94.50 93 SER A CA 1
ATOM 728 C C . SER A 1 93 ? -10.586 9.028 3.978 1.00 94.50 93 SER A C 1
ATOM 730 O O . SER A 1 93 ? -9.571 8.341 3.826 1.00 94.50 93 SER A O 1
ATOM 732 N N . THR A 1 94 ? -11.272 9.510 2.941 1.00 92.19 94 THR A N 1
ATOM 733 C CA . THR A 1 94 ? -10.826 9.341 1.548 1.00 92.19 94 THR A CA 1
ATOM 734 C C . THR A 1 94 ? -9.387 9.819 1.341 1.00 92.19 94 THR A C 1
ATOM 736 O O . THR A 1 94 ? -8.646 9.198 0.590 1.00 92.19 94 THR A O 1
ATOM 739 N N . GLU A 1 95 ? -8.975 10.898 2.014 1.00 91.62 95 GLU A N 1
ATOM 740 C CA . GLU A 1 95 ? -7.621 11.453 1.907 1.00 91.62 95 GLU A CA 1
ATOM 741 C C . GLU A 1 95 ? -6.566 10.482 2.451 1.00 91.62 95 GLU A C 1
ATOM 743 O O . GLU A 1 95 ? -5.555 10.238 1.791 1.00 91.62 95 GLU A O 1
ATOM 748 N N . ASN A 1 96 ? -6.831 9.871 3.610 1.00 93.31 96 ASN A N 1
ATOM 749 C CA . ASN A 1 96 ? -5.926 8.908 4.238 1.00 93.31 96 ASN A CA 1
ATOM 750 C C . ASN A 1 96 ? -5.833 7.606 3.424 1.00 93.31 96 ASN A C 1
ATOM 752 O O . ASN A 1 96 ? -4.735 7.089 3.212 1.00 93.31 96 ASN A O 1
ATOM 756 N N . VAL A 1 97 ? -6.960 7.101 2.909 1.00 91.56 97 VAL A N 1
ATOM 757 C CA . VAL A 1 97 ? -6.962 5.906 2.046 1.00 91.56 97 VAL A CA 1
ATOM 758 C C . VAL A 1 97 ? -6.294 6.192 0.705 1.00 91.56 97 VAL A C 1
ATOM 760 O O . VAL A 1 97 ? -5.503 5.377 0.244 1.00 91.56 97 VAL A O 1
ATOM 763 N N . ASP A 1 98 ? -6.539 7.350 0.087 1.00 89.62 98 ASP A N 1
ATOM 764 C CA . ASP A 1 98 ? -5.895 7.715 -1.179 1.00 89.62 98 ASP A CA 1
ATOM 765 C C . ASP A 1 98 ? -4.378 7.893 -1.016 1.00 89.62 98 ASP A C 1
ATOM 767 O O . ASP A 1 98 ? -3.618 7.520 -1.913 1.00 89.62 98 ASP A O 1
ATOM 771 N N . PHE A 1 99 ? -3.926 8.405 0.135 1.00 89.75 99 PHE A N 1
ATOM 772 C CA . PHE A 1 99 ? -2.506 8.484 0.479 1.00 89.75 99 PHE A CA 1
ATOM 773 C C . PHE A 1 99 ? -1.861 7.094 0.539 1.00 89.75 99 PHE A C 1
ATOM 775 O O . PHE A 1 99 ? -0.881 6.849 -0.169 1.00 89.75 99 PHE A O 1
ATOM 782 N N . LEU A 1 100 ? -2.439 6.168 1.313 1.00 89.38 100 LEU A N 1
ATOM 783 C CA . LEU A 1 100 ? -1.960 4.783 1.396 1.00 89.38 100 LEU A CA 1
ATOM 784 C C . LEU A 1 100 ? -1.998 4.103 0.022 1.00 89.38 100 LEU A C 1
ATOM 786 O O . LEU A 1 100 ? -0.996 3.560 -0.441 1.00 89.38 100 LEU A O 1
ATOM 790 N N . ARG A 1 101 ? -3.126 4.212 -0.683 1.00 86.19 101 ARG A N 1
ATOM 791 C CA . ARG A 1 101 ? -3.342 3.633 -2.011 1.00 86.19 101 ARG A CA 1
ATOM 792 C C . ARG A 1 101 ? -2.272 4.062 -3.004 1.00 86.19 101 ARG A C 1
ATOM 794 O O . ARG A 1 101 ? -1.688 3.209 -3.665 1.00 86.19 101 ARG A O 1
ATOM 801 N N . LYS A 1 102 ? -1.974 5.359 -3.097 1.00 83.06 102 LYS A N 1
ATOM 802 C CA . LYS A 1 102 ? -0.933 5.867 -4.004 1.00 83.06 102 LYS A CA 1
ATOM 803 C C . LYS A 1 102 ? 0.433 5.260 -3.699 1.00 83.06 102 LYS A C 1
ATOM 805 O O . LYS A 1 102 ? 1.135 4.875 -4.628 1.00 83.06 102 LYS A O 1
ATOM 810 N N . LYS A 1 103 ? 0.784 5.129 -2.420 1.00 83.19 103 LYS A N 1
ATOM 811 C CA . LYS A 1 103 ? 2.093 4.616 -2.000 1.00 83.19 103 LYS A CA 1
ATOM 812 C C . LYS A 1 103 ? 2.247 3.114 -2.199 1.00 83.19 103 LYS A C 1
ATOM 814 O O . LYS A 1 103 ? 3.267 2.669 -2.716 1.00 83.19 103 LYS A O 1
ATOM 819 N N . PHE A 1 104 ? 1.225 2.334 -1.873 1.00 78.69 104 PHE A N 1
ATOM 820 C CA . PHE A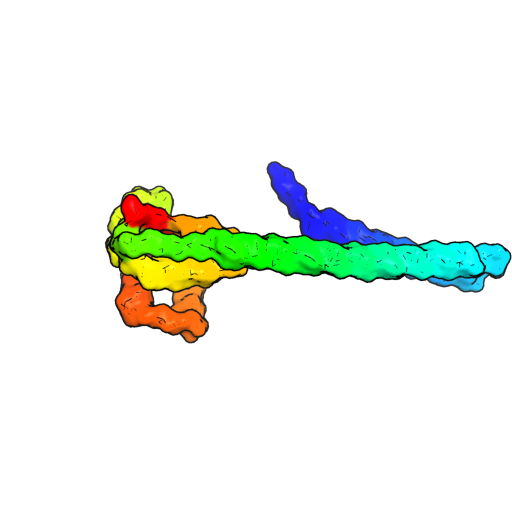 1 104 ? 1.290 0.876 -1.987 1.00 78.69 104 PHE A CA 1
ATOM 821 C C . PHE A 1 104 ? 1.055 0.361 -3.413 1.00 78.69 104 PHE A C 1
ATOM 823 O O . PHE A 1 104 ? 1.631 -0.659 -3.801 1.00 78.69 104 PHE A O 1
ATOM 830 N N . LEU A 1 105 ? 0.308 1.093 -4.246 1.00 72.00 105 LEU A N 1
ATOM 831 C CA . LEU A 1 105 ? 0.182 0.765 -5.670 1.00 72.00 105 LEU A CA 1
ATOM 832 C C . LEU A 1 105 ? 1.485 0.976 -6.442 1.00 72.00 105 LEU A C 1
ATOM 834 O O . LEU A 1 105 ? 1.800 0.180 -7.331 1.00 72.00 105 LEU A O 1
ATOM 838 N N . GLU A 1 106 ? 2.280 1.985 -6.078 1.00 64.44 106 GLU A N 1
ATOM 839 C CA . GLU A 1 106 ? 3.632 2.167 -6.624 1.00 64.44 106 GLU A CA 1
ATOM 840 C C . GLU A 1 106 ? 4.550 0.974 -6.306 1.00 64.44 106 GLU A C 1
ATOM 842 O O . GLU A 1 106 ? 5.433 0.651 -7.099 1.00 64.44 106 GLU A O 1
ATOM 847 N N . GLN A 1 107 ? 4.284 0.262 -5.208 1.00 64.19 107 GLN A N 1
ATOM 848 C CA . GLN A 1 107 ? 5.023 -0.930 -4.783 1.00 64.19 107 GLN A CA 1
ATOM 849 C C . GLN A 1 107 ? 4.435 -2.251 -5.317 1.00 64.19 107 GLN A C 1
ATOM 851 O O . GLN A 1 107 ? 4.979 -3.322 -5.056 1.00 64.19 107 GLN A O 1
ATOM 856 N N . GLY A 1 108 ? 3.353 -2.197 -6.105 1.00 61.12 108 GLY A N 1
ATOM 857 C CA . GLY A 1 108 ? 2.747 -3.371 -6.738 1.00 61.12 108 GLY A CA 1
ATOM 858 C C . GLY A 1 108 ? 1.789 -4.177 -5.855 1.00 61.12 108 GLY A C 1
ATOM 859 O O . GLY A 1 108 ? 1.506 -5.328 -6.195 1.00 61.12 108 GLY A O 1
ATOM 860 N N . MET A 1 109 ? 1.287 -3.600 -4.758 1.00 67.62 109 MET A N 1
ATOM 861 C CA . MET A 1 109 ? 0.250 -4.226 -3.925 1.00 67.62 109 MET A CA 1
ATOM 862 C C . MET A 1 109 ? -1.146 -4.156 -4.571 1.00 67.62 109 MET A C 1
ATOM 864 O O . MET A 1 109 ? -1.344 -3.495 -5.593 1.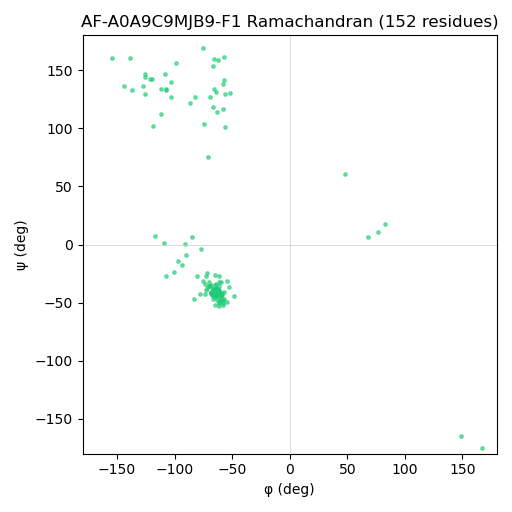00 67.62 109 MET A O 1
ATOM 868 N N . ALA A 1 110 ? -2.112 -4.883 -3.999 1.00 71.31 110 ALA A N 1
ATOM 869 C CA . ALA A 1 110 ? -3.513 -4.816 -4.414 1.00 71.31 110 ALA A CA 1
ATOM 870 C C . ALA A 1 110 ? -4.117 -3.435 -4.094 1.00 71.31 110 ALA A C 1
ATOM 872 O O . ALA A 1 110 ? -3.680 -2.761 -3.168 1.00 71.31 110 ALA A O 1
ATOM 873 N N . GLU A 1 111 ? -5.140 -3.013 -4.845 1.00 73.62 111 GLU A N 1
ATOM 874 C CA . GLU A 1 111 ? -5.749 -1.678 -4.682 1.00 73.62 111 GLU A CA 1
ATOM 875 C C . GLU A 1 111 ? -6.361 -1.454 -3.294 1.00 73.62 111 GLU A C 1
ATOM 877 O O . GLU A 1 111 ? -6.325 -0.330 -2.786 1.00 73.62 111 GLU A O 1
ATOM 882 N N . ASN A 1 112 ? -6.875 -2.525 -2.680 1.00 82.44 112 ASN A N 1
ATOM 883 C CA . ASN A 1 112 ? -7.698 -2.446 -1.475 1.00 82.44 112 ASN A CA 1
ATOM 884 C C . ASN A 1 112 ? -7.016 -2.964 -0.202 1.00 82.44 112 ASN A C 1
ATOM 886 O O . ASN A 1 112 ? -7.640 -2.975 0.858 1.00 82.44 112 ASN A O 1
ATOM 890 N N . ASP A 1 113 ? -5.757 -3.395 -0.311 1.00 86.50 113 ASP A N 1
ATOM 891 C CA . ASP A 1 113 ? -5.033 -4.048 0.775 1.00 86.50 113 ASP A CA 1
ATOM 892 C C . ASP A 1 113 ? -3.687 -3.354 1.029 1.00 86.50 113 ASP A C 1
ATOM 894 O O . ASP A 1 113 ? -2.947 -3.050 0.091 1.00 86.50 113 ASP A O 1
ATOM 898 N N . PHE A 1 114 ? -3.349 -3.140 2.299 1.00 88.56 114 PHE A N 1
ATOM 899 C CA . PHE A 1 114 ? -2.076 -2.569 2.739 1.00 88.56 114 PHE A CA 1
ATOM 900 C C . PHE A 1 114 ? -1.412 -3.495 3.742 1.00 88.56 114 PHE A C 1
ATOM 902 O O . PHE A 1 114 ? -2.032 -3.871 4.730 1.00 88.56 114 PHE A O 1
ATOM 909 N N . TYR A 1 115 ? -0.144 -3.823 3.536 1.00 89.81 115 TYR A N 1
ATOM 910 C CA . TYR A 1 115 ? 0.586 -4.720 4.423 1.00 89.81 115 TYR A CA 1
ATOM 911 C C . TYR A 1 115 ? 1.689 -3.976 5.179 1.00 89.81 115 TYR A C 1
ATOM 913 O O . TYR A 1 115 ? 2.461 -3.230 4.575 1.00 89.81 115 TYR A O 1
ATOM 921 N N . PHE A 1 116 ? 1.781 -4.215 6.488 1.00 89.69 116 PHE A N 1
ATOM 922 C CA . PHE A 1 116 ? 2.796 -3.642 7.366 1.00 89.69 116 PHE A CA 1
ATOM 923 C C . PHE A 1 116 ? 3.358 -4.679 8.346 1.00 89.69 116 PHE A C 1
ATOM 925 O O . PHE A 1 116 ? 2.616 -5.350 9.058 1.00 89.69 116 PHE A O 1
ATOM 932 N N . MET A 1 117 ? 4.683 -4.710 8.455 1.00 91.69 117 MET A N 1
ATOM 933 C CA . MET A 1 117 ? 5.436 -5.180 9.626 1.00 91.69 117 MET A CA 1
ATOM 934 C C . MET A 1 117 ? 5.881 -3.975 10.481 1.00 91.69 117 MET A C 1
ATOM 936 O O . MET A 1 117 ? 6.028 -2.880 9.918 1.00 91.69 117 MET A O 1
ATOM 940 N N . PRO A 1 118 ? 6.143 -4.129 11.794 1.00 91.19 118 PRO A N 1
ATOM 941 C CA . PRO A 1 118 ? 6.579 -3.041 12.674 1.00 91.19 118 PRO A CA 1
ATOM 942 C C . PRO A 1 118 ? 7.735 -2.209 12.107 1.00 91.19 118 PRO A C 1
ATOM 944 O O . PRO A 1 118 ? 7.667 -0.980 12.091 1.00 91.19 118 PRO A O 1
ATOM 947 N N . GLU A 1 119 ? 8.752 -2.866 11.552 1.00 90.62 119 GLU A N 1
ATOM 948 C CA . GLU A 1 119 ? 9.941 -2.222 10.989 1.00 90.62 119 GLU A CA 1
ATOM 949 C C . GLU A 1 119 ? 9.599 -1.441 9.716 1.00 90.62 119 GLU A C 1
ATOM 951 O O . GLU A 1 119 ? 10.065 -0.320 9.503 1.00 90.62 119 GLU A O 1
ATOM 956 N N . THR A 1 120 ? 8.750 -2.021 8.865 1.00 90.19 120 THR A N 1
ATOM 957 C CA . THR A 1 120 ? 8.312 -1.369 7.623 1.00 90.19 120 THR A CA 1
ATOM 958 C C . THR A 1 120 ? 7.389 -0.186 7.893 1.00 90.19 120 THR A C 1
ATOM 960 O O . THR A 1 120 ? 7.446 0.803 7.165 1.00 90.19 120 THR A O 1
ATOM 963 N N . LEU A 1 121 ? 6.584 -0.242 8.959 1.00 91.62 121 LEU A N 1
ATOM 964 C CA . LEU A 1 121 ? 5.751 0.878 9.373 1.00 91.62 121 LEU A CA 1
ATOM 965 C C . LEU A 1 121 ? 6.613 2.036 9.884 1.00 91.62 121 LEU A C 1
ATOM 967 O O . LEU A 1 121 ? 6.360 3.186 9.530 1.00 91.62 121 LEU A O 1
ATOM 971 N N . GLU A 1 122 ? 7.641 1.754 10.684 1.00 91.19 122 GLU A N 1
ATOM 972 C CA . GLU A 1 122 ? 8.554 2.791 11.171 1.00 91.19 122 GLU A CA 1
ATOM 973 C C . G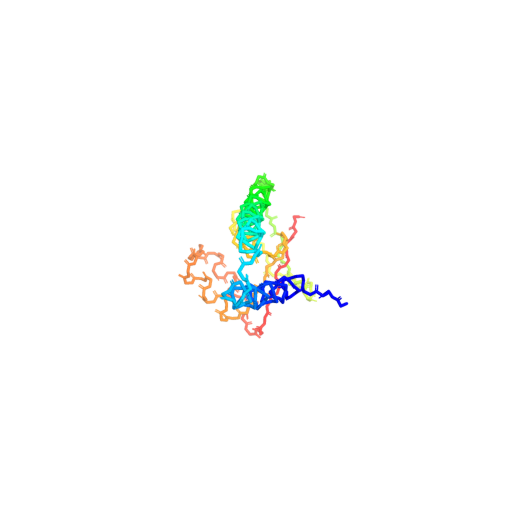LU A 1 122 ? 9.294 3.482 10.015 1.00 91.19 122 GLU A C 1
ATOM 975 O O . GLU A 1 122 ? 9.358 4.716 9.969 1.00 91.19 122 GLU A O 1
ATOM 980 N N . LEU A 1 123 ? 9.781 2.704 9.042 1.00 91.19 123 LEU A N 1
ATOM 981 C CA . LEU A 1 123 ? 10.378 3.238 7.815 1.00 91.19 123 LEU A CA 1
ATOM 982 C C . LEU A 1 123 ? 9.381 4.096 7.028 1.00 91.19 123 LEU A C 1
ATOM 984 O O . LEU A 1 123 ? 9.704 5.230 6.676 1.00 91.19 123 LEU A O 1
ATOM 988 N N . PHE A 1 124 ? 8.156 3.607 6.822 1.00 91.06 124 PHE A N 1
ATOM 989 C CA . PHE A 1 124 ? 7.101 4.347 6.131 1.00 91.06 124 PHE A CA 1
ATOM 990 C C . PHE A 1 124 ? 6.803 5.690 6.807 1.00 91.06 124 PHE A C 1
ATOM 992 O O . PHE A 1 124 ? 6.769 6.723 6.144 1.00 91.06 124 PHE A O 1
ATOM 999 N N . ILE A 1 125 ? 6.644 5.710 8.132 1.00 92.69 125 ILE A N 1
ATOM 1000 C CA . ILE A 1 125 ? 6.360 6.940 8.884 1.00 92.69 125 ILE A CA 1
ATOM 1001 C C . ILE A 1 125 ? 7.516 7.938 8.752 1.00 92.69 125 ILE A C 1
ATOM 1003 O O . ILE A 1 125 ? 7.290 9.135 8.562 1.00 92.69 125 ILE A O 1
ATOM 1007 N N . LYS A 1 126 ? 8.758 7.452 8.815 1.00 92.38 126 LYS A N 1
ATOM 1008 C CA . LYS A 1 126 ? 9.958 8.285 8.705 1.00 92.38 126 LYS A CA 1
ATOM 1009 C C . LYS A 1 126 ? 10.122 8.898 7.313 1.00 92.38 126 LYS A C 1
ATOM 1011 O O . LYS A 1 126 ? 10.503 10.067 7.206 1.00 92.38 126 LYS A O 1
ATOM 1016 N N . GLU A 1 127 ? 9.884 8.113 6.270 1.00 91.00 127 GLU A N 1
ATOM 1017 C CA . GLU A 1 127 ? 10.117 8.515 4.881 1.00 91.00 127 GLU A CA 1
ATOM 1018 C C . GLU A 1 127 ? 8.948 9.318 4.312 1.00 91.00 127 GLU A C 1
ATOM 1020 O O . GLU A 1 127 ? 9.157 10.390 3.741 1.00 91.00 127 GLU A O 1
ATOM 1025 N N . GLU A 1 128 ? 7.723 8.840 4.519 1.00 91.06 128 GLU A N 1
ATOM 1026 C CA . GLU A 1 128 ? 6.527 9.378 3.870 1.00 91.06 128 GLU A CA 1
ATOM 1027 C C . GLU A 1 128 ? 5.811 10.445 4.691 1.00 91.06 128 GLU A C 1
ATOM 1029 O O . GLU A 1 128 ? 5.039 11.225 4.133 1.00 91.06 128 GLU A O 1
ATOM 1034 N N . LYS A 1 129 ? 6.096 10.520 5.999 1.00 91.62 129 LYS A N 1
ATOM 1035 C CA . LYS A 1 129 ? 5.554 11.530 6.920 1.00 91.62 129 LYS A CA 1
ATOM 1036 C C . LYS A 1 129 ? 4.027 11.678 6.786 1.00 91.62 129 LYS A C 1
ATOM 1038 O O . LYS A 1 129 ? 3.550 12.763 6.434 1.00 91.62 129 LYS A O 1
ATOM 1043 N N . PRO A 1 130 ? 3.254 10.599 7.033 1.00 92.88 130 PRO A N 1
ATOM 1044 C CA . PRO A 1 130 ? 1.796 10.677 7.046 1.00 92.88 130 PRO A CA 1
ATOM 1045 C C . PRO A 1 130 ? 1.313 11.719 8.066 1.00 92.88 130 PRO A C 1
ATOM 1047 O O . PRO A 1 130 ? 2.046 12.115 8.974 1.00 92.88 130 PRO A O 1
ATOM 1050 N N . ASN A 1 131 ? 0.064 12.175 7.935 1.00 93.56 131 ASN A N 1
ATOM 1051 C CA . ASN A 1 131 ? -0.517 13.056 8.949 1.00 93.56 131 ASN A CA 1
ATOM 1052 C C . ASN A 1 131 ? -0.599 12.342 10.318 1.00 93.56 131 ASN A C 1
ATOM 1054 O O . ASN A 1 131 ? -0.598 11.112 10.402 1.00 93.56 131 ASN A O 1
ATOM 1058 N N . MET A 1 132 ? -0.680 13.122 11.403 1.00 93.31 132 MET A N 1
ATOM 1059 C CA . MET A 1 132 ? -0.660 12.575 12.770 1.00 93.31 132 MET A CA 1
ATOM 1060 C C . MET A 1 132 ? -1.804 11.588 13.042 1.00 93.31 132 MET A C 1
ATOM 1062 O O . MET A 1 132 ? -1.636 10.654 13.821 1.00 93.31 132 MET A O 1
ATOM 1066 N N . GLU A 1 133 ? -2.960 11.795 12.408 1.00 92.81 133 GLU A N 1
ATOM 1067 C CA . GLU A 1 133 ? -4.123 10.916 12.537 1.00 92.81 133 GLU A CA 1
ATOM 1068 C C . GLU A 1 133 ? -3.824 9.521 11.973 1.00 92.81 133 GLU A C 1
ATOM 1070 O O . GLU A 1 133 ? -3.977 8.522 12.676 1.00 92.81 133 GLU A O 1
ATOM 1075 N N . LEU A 1 134 ? -3.331 9.454 10.733 1.00 94.69 134 LEU A N 1
ATOM 1076 C CA . LEU A 1 134 ? -2.979 8.209 10.063 1.00 94.69 134 LEU A CA 1
ATOM 1077 C C . LEU A 1 134 ? -1.797 7.521 10.749 1.00 94.69 134 LEU A C 1
ATOM 1079 O O . LEU A 1 134 ? -1.822 6.309 10.939 1.00 94.69 134 LEU A O 1
ATOM 1083 N N . GLU A 1 135 ? -0.782 8.278 11.166 1.00 94.81 135 GLU A N 1
ATOM 1084 C CA . GLU A 1 135 ? 0.343 7.729 11.926 1.00 94.81 135 GLU A CA 1
ATOM 1085 C C . GLU A 1 135 ? -0.130 7.043 13.215 1.00 94.81 135 GLU A C 1
ATOM 1087 O O . GLU A 1 135 ? 0.224 5.889 13.476 1.00 94.81 135 GLU A O 1
ATOM 1092 N N . GLY A 1 136 ? -0.949 7.738 14.011 1.00 94.75 136 GLY A N 1
ATOM 1093 C CA . GLY A 1 136 ? -1.495 7.202 15.255 1.00 94.75 136 GLY A CA 1
ATOM 1094 C C . GLY A 1 136 ? -2.366 5.972 15.012 1.00 94.75 136 GLY A C 1
ATOM 1095 O O . GLY A 1 136 ? -2.226 4.969 15.712 1.00 94.75 136 GLY A O 1
ATOM 1096 N N . PHE A 1 137 ? -3.208 6.017 13.978 1.00 95.69 137 PHE A N 1
ATOM 1097 C CA . PHE A 1 137 ? -4.038 4.888 13.571 1.00 95.69 137 PHE A CA 1
ATOM 1098 C C . PHE A 1 137 ? -3.197 3.648 13.243 1.00 95.69 137 PHE A C 1
ATOM 1100 O O . PHE A 1 137 ? -3.430 2.579 13.811 1.00 95.69 137 PHE A O 1
ATOM 1107 N N . LEU A 1 138 ? -2.186 3.784 12.381 1.00 94.56 138 LEU A N 1
ATOM 1108 C CA . LEU A 1 138 ? -1.348 2.660 11.954 1.00 94.56 138 LEU A CA 1
ATOM 1109 C C . LEU A 1 138 ? -0.536 2.075 13.116 1.00 94.56 138 LEU A C 1
ATOM 1111 O O . LEU A 1 138 ? -0.473 0.853 13.264 1.00 94.56 138 LEU A O 1
ATOM 1115 N N . LYS A 1 139 ? 0.034 2.932 13.976 1.00 94.31 139 LYS A N 1
ATOM 1116 C CA . LYS A 1 139 ? 0.763 2.494 15.178 1.00 94.31 139 LYS A CA 1
ATOM 1117 C C . LYS A 1 139 ? -0.127 1.689 16.120 1.00 94.31 139 LYS A C 1
ATOM 1119 O O . LYS A 1 139 ? 0.297 0.643 16.602 1.00 94.31 139 LYS A O 1
ATOM 1124 N N . ASN A 1 140 ? -1.359 2.142 16.344 1.00 94.06 140 ASN A N 1
ATOM 1125 C CA . ASN A 1 140 ? -2.317 1.427 17.186 1.00 94.06 140 ASN A CA 1
ATOM 1126 C C . ASN A 1 140 ? -2.725 0.086 16.568 1.00 94.06 140 ASN A C 1
ATOM 1128 O O . ASN A 1 140 ? -2.853 -0.906 17.281 1.00 94.06 140 ASN A O 1
ATOM 1132 N N . CYS A 1 141 ? -2.898 0.037 15.246 1.00 92.19 141 CYS A N 1
ATOM 1133 C CA . CYS A 1 141 ? -3.299 -1.181 14.548 1.00 92.19 141 CYS A CA 1
ATOM 1134 C C . CYS A 1 141 ? -2.258 -2.303 14.663 1.00 92.19 141 CYS A C 1
ATOM 1136 O O . CYS A 1 141 ? -2.635 -3.467 14.812 1.00 92.19 141 CYS A O 1
ATOM 1138 N N . ILE A 1 142 ? -0.966 -1.964 14.602 1.00 92.12 142 ILE A N 1
ATOM 1139 C CA . ILE A 1 142 ? 0.128 -2.943 14.657 1.00 92.12 142 ILE A CA 1
ATOM 1140 C C . ILE A 1 142 ? 0.620 -3.236 16.081 1.00 92.12 142 ILE A C 1
ATOM 1142 O O . ILE A 1 142 ? 1.425 -4.143 16.281 1.00 92.12 142 ILE A O 1
ATOM 1146 N N . GLN A 1 143 ? 0.175 -2.476 17.085 1.00 90.44 143 GLN A N 1
ATOM 1147 C CA . GLN A 1 143 ? 0.693 -2.588 18.445 1.00 90.44 143 GLN A CA 1
ATOM 1148 C C . GLN A 1 143 ? 0.522 -4.013 18.995 1.00 90.44 143 GLN A C 1
ATOM 1150 O O . GLN A 1 143 ? -0.591 -4.499 19.184 1.00 90.44 143 GLN A O 1
ATOM 1155 N N . GLY A 1 144 ? 1.647 -4.677 19.280 1.00 84.88 144 GLY A N 1
ATOM 1156 C CA . GLY A 1 144 ? 1.660 -6.049 19.796 1.00 84.88 144 GLY A CA 1
ATOM 1157 C C . GLY A 1 144 ? 1.383 -7.139 18.752 1.00 84.88 144 GLY A C 1
ATOM 1158 O O . GLY A 1 144 ? 1.183 -8.287 19.143 1.00 84.88 144 GLY A O 1
ATOM 1159 N N . LYS A 1 145 ? 1.376 -6.805 17.454 1.00 88.25 145 LYS A N 1
ATOM 1160 C CA . LYS A 1 145 ? 1.272 -7.751 16.332 1.00 88.25 145 LYS A CA 1
ATOM 1161 C C . LYS A 1 145 ? 2.609 -7.855 15.587 1.00 88.25 145 LYS A C 1
ATOM 1163 O O . LYS A 1 145 ? 3.337 -6.871 15.487 1.00 88.25 145 LYS A O 1
ATOM 1168 N N . GLU A 1 146 ? 2.915 -9.038 15.053 1.00 90.00 146 GLU A N 1
ATOM 1169 C CA . GLU A 1 146 ? 4.099 -9.258 14.198 1.00 90.00 146 GLU A CA 1
ATOM 1170 C C . GLU A 1 146 ? 3.921 -8.652 12.802 1.00 90.00 146 GLU A C 1
ATOM 1172 O O . GLU A 1 146 ? 4.866 -8.148 12.208 1.00 90.00 146 GLU A O 1
ATOM 1177 N N . GLU A 1 147 ? 2.696 -8.675 12.289 1.00 91.38 147 GLU A N 1
ATOM 1178 C CA . GLU A 1 147 ? 2.328 -8.109 10.999 1.00 91.38 147 GLU A CA 1
ATOM 1179 C C . GLU A 1 147 ? 0.844 -7.744 10.997 1.00 91.38 147 GLU A C 1
ATOM 1181 O O . GLU A 1 147 ? 0.053 -8.237 11.811 1.00 91.38 147 GLU A O 1
ATOM 1186 N N . ILE A 1 148 ? 0.458 -6.876 10.069 1.00 91.50 148 ILE A N 1
ATOM 1187 C CA . ILE A 1 148 ? -0.939 -6.581 9.798 1.00 91.50 148 ILE A CA 1
ATOM 1188 C C . ILE A 1 148 ? -1.169 -6.335 8.314 1.00 91.50 148 ILE A C 1
ATOM 1190 O O . ILE A 1 148 ? -0.419 -5.616 7.655 1.00 91.50 148 ILE A O 1
ATOM 1194 N N . GLU A 1 149 ? -2.253 -6.907 7.803 1.00 92.06 149 GLU A N 1
ATOM 1195 C CA . GLU A 1 149 ? -2.776 -6.593 6.482 1.00 92.06 149 GLU A CA 1
ATOM 1196 C C . GLU A 1 149 ? -4.112 -5.866 6.654 1.00 92.06 149 GLU A C 1
ATOM 1198 O O . GLU A 1 149 ? -5.086 -6.422 7.162 1.00 92.06 149 GLU A O 1
ATOM 1203 N N . LEU A 1 150 ? -4.140 -4.589 6.296 1.00 91.69 150 LEU A N 1
ATOM 1204 C CA . LEU A 1 150 ? -5.309 -3.727 6.340 1.00 91.69 150 LEU A CA 1
ATOM 1205 C C . LEU A 1 150 ? -6.081 -3.881 5.036 1.00 91.69 150 LEU A C 1
ATOM 1207 O O . LEU A 1 150 ? -5.551 -3.589 3.971 1.00 91.69 150 LEU A O 1
ATOM 1211 N N . HIS A 1 151 ? -7.339 -4.273 5.127 1.00 92.81 151 HIS A N 1
ATOM 1212 C CA . HIS A 1 151 ? -8.288 -4.239 4.026 1.00 92.81 151 HIS A CA 1
ATOM 1213 C C . HIS A 1 151 ? -9.227 -3.047 4.199 1.00 92.81 151 HIS A C 1
ATOM 1215 O O . HIS A 1 151 ? -9.677 -2.783 5.320 1.00 92.81 151 HIS A O 1
ATOM 1221 N N . TRP A 1 152 ? -9.557 -2.357 3.108 1.00 91.88 152 TRP A N 1
ATOM 1222 C CA . TRP A 1 152 ? -10.548 -1.284 3.130 1.00 91.88 152 TRP A CA 1
ATOM 1223 C C . TRP A 1 152 ? -11.736 -1.552 2.211 1.00 91.88 152 TRP A C 1
ATOM 1225 O O . TRP A 1 152 ? -11.605 -2.062 1.098 1.00 91.88 152 TRP A O 1
ATOM 1235 N N . ASN A 1 153 ? -12.914 -1.156 2.686 1.00 89.44 153 ASN A N 1
ATOM 1236 C CA . ASN A 1 153 ? -14.141 -1.096 1.904 1.00 89.44 153 ASN A CA 1
ATOM 1237 C C . ASN A 1 153 ? -14.937 0.172 2.239 1.00 89.44 153 ASN A C 1
ATOM 1239 O O . ASN A 1 153 ? -14.675 0.840 3.243 1.00 89.44 153 ASN A O 1
ATOM 1243 N N . GLN A 1 154 ? -15.842 0.539 1.333 1.00 79.50 154 GLN A N 1
ATOM 1244 C CA . GLN A 1 154 ? -16.775 1.650 1.511 1.00 79.50 154 GLN A CA 1
ATOM 1245 C C . GLN A 1 154 ? -18.110 1.138 2.049 1.00 79.50 154 GLN A C 1
ATOM 1247 O O . GLN A 1 154 ? -18.524 0.038 1.614 1.00 79.50 154 GLN A O 1
#

Solvent-accessible surface area (backbone atoms only — not comparable to full-atom values): 8835 Å² total; per-residue (Å²): 133,86,75,57,64,67,59,54,50,53,50,51,54,54,51,54,52,53,50,50,54,53,51,57,60,50,50,75,74,44,79,97,49,39,67,62,54,52,51,53,49,53,52,51,53,53,49,53,52,50,49,54,52,52,51,51,52,50,53,53,47,53,54,46,50,57,61,72,61,61,68,78,76,72,87,52,66,28,46,32,23,35,60,88,78,65,44,80,75,50,74,40,46,43,68,59,49,52,53,52,40,58,58,41,48,76,72,70,48,58,87,50,49,48,79,39,37,67,69,56,44,53,50,46,48,72,74,67,56,61,57,72,67,59,47,53,51,52,53,62,72,39,63,96,46,78,58,44,43,41,29,56,48,117

Secondary structure (DSSP, 8-state):
----HHHHHHHHHHHHHHHHHHHHHHHTT-GGGHHHHHHHHHHHHHHHHHHHHHHHHHHHHHHHHHHHT-PPPPSSEEEEEETTT--EEEEEEHHHHHHHHHHHHHTT--TTEEEE-HHHHHHHHHHH---HHHHHHHHHHHTT-S-EEEEEE-

Radius of gyration: 25.05 Å; Cα contacts (8 Å, |Δi|>4): 114; chains: 1; bounding box: 58×36×65 Å

Foldseek 3Di:
DPDPVVVVVVVVVVVVVVVVVVLVVVLVPDPPCVVVSVVVVVVVVVVVVVVVVVVVVVVVVVVVVLVVPPDQDPFDKKFKAFPVPRHTLDIDGSVLLSLQQVVVVVVVDDNFKDKDAPVRLVVCCVPVVDPPVSNVSVCVVCVPHRMTMIGIDD

pLDDT: mean 76.22, std 15.38, range [37.53, 95.69]

Sequence (154 aa):
MKTDKTNILKIISRVSFGLFILVLVSAAVIPPQKELLILLFCAAVIFEILYQSLSGIKEAREIKLKKENYSKLPAGIYKITDKNSGQYLGELSTENVDFLRKKFLEQGMAENDFYFMPETLELFIKEEKPNMELEGFLKNCIQGKEEIELHWNQ